Protein AF-A0AAN7TLT4-F1 (afdb_monomer_lite)

Foldseek 3Di:
DVVVVVVVVVVVVVVVVVVVVVVPDDDDDPVRVVVVCVVVVVVCVVVVVVVVVVVVVVVDDDDPPPPPPVVVVVVVPPD

pLDDT: mean 73.23, std 17.48, range 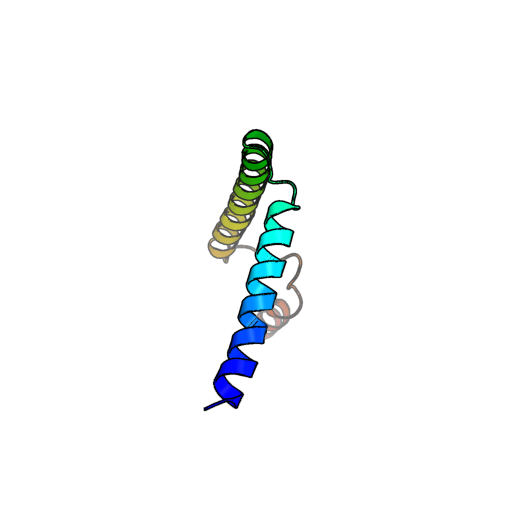[39.56, 95.19]

Organism: NCBI:txid1508187

Secondary structure (DSSP, 8-state):
-HHHHHHHHHHHHHHHHHHHHHHHS-PPPHHHHHHHHHHHHHHHHHHHHHHHHHHH-TTS---TT-TTTHHHHHHHS--

Structure (mmCIF, N/CA/C/O backbone):
data_AF-A0AAN7TLT4-F1
#
_entry.id   AF-A0AAN7TLT4-F1
#
loop_
_atom_site.group_PDB
_atom_site.id
_atom_site.type_symbol
_atom_site.label_atom_id
_atom_site.label_alt_id
_atom_site.label_comp_id
_atom_site.label_asym_id
_atom_site.label_entity_id
_atom_site.label_seq_id
_atom_site.pdbx_PDB_ins_code
_atom_site.Cartn_x
_atom_site.Cartn_y
_atom_site.Cartn_z
_atom_site.occupancy
_atom_site.B_iso_or_equiv
_atom_site.auth_seq_id
_atom_site.auth_comp_id
_atom_site.auth_asym_id
_atom_site.auth_atom_id
_atom_site.pdbx_PDB_model_num
ATOM 1 N N . MET A 1 1 ? -0.658 -16.582 42.487 1.00 54.66 1 MET A N 1
ATOM 2 C CA . MET A 1 1 ? -1.934 -16.347 41.772 1.00 54.66 1 MET A CA 1
ATOM 3 C C . MET A 1 1 ? -2.225 -14.850 41.593 1.00 54.66 1 MET A C 1
ATOM 5 O O . MET A 1 1 ? -2.885 -14.512 40.622 1.00 54.66 1 MET A O 1
ATOM 9 N N . ASP A 1 2 ? -1.684 -13.955 42.433 1.00 60.72 2 ASP A N 1
ATOM 10 C CA . ASP A 1 2 ? -1.806 -12.489 42.267 1.00 60.72 2 ASP A CA 1
ATOM 11 C C . ASP A 1 2 ? -0.926 -11.872 41.167 1.00 60.72 2 ASP A C 1
ATOM 13 O O . ASP A 1 2 ? -1.402 -11.045 40.399 1.00 60.72 2 ASP A O 1
ATOM 17 N N . GLN A 1 3 ? 0.309 -12.348 40.982 1.00 61.09 3 GLN A N 1
ATOM 18 C CA . GLN A 1 3 ? 1.212 -11.837 39.934 1.00 61.09 3 GLN A CA 1
ATOM 19 C C . GLN A 1 3 ? 0.666 -12.011 38.503 1.00 61.09 3 GLN A C 1
ATOM 21 O O . GLN A 1 3 ? 0.927 -11.195 37.624 1.00 61.09 3 GLN A O 1
ATOM 26 N N . ALA A 1 4 ? -0.151 -13.043 38.265 1.00 64.75 4 ALA A N 1
ATOM 27 C CA . ALA A 1 4 ? -0.796 -13.256 36.971 1.00 64.75 4 ALA A CA 1
ATOM 28 C C . ALA A 1 4 ? -1.918 -12.239 36.692 1.00 64.75 4 ALA A C 1
ATOM 30 O O . ALA A 1 4 ? -2.162 -11.913 35.534 1.00 64.75 4 ALA A O 1
ATOM 31 N N . LYS A 1 5 ? -2.596 -11.728 37.733 1.00 64.25 5 LYS A N 1
ATOM 32 C CA . LYS A 1 5 ? -3.640 -10.700 37.594 1.00 64.25 5 LYS A CA 1
ATOM 33 C C . LYS A 1 5 ? -3.034 -9.332 37.299 1.00 64.25 5 LYS A C 1
ATOM 35 O O . LYS A 1 5 ? -3.539 -8.643 36.422 1.00 64.25 5 LYS A O 1
ATOM 40 N N . GLU A 1 6 ? -1.925 -8.999 37.953 1.00 64.75 6 GLU A N 1
ATOM 41 C CA . GLU A 1 6 ? -1.198 -7.741 37.735 1.00 64.75 6 GLU A CA 1
ATOM 42 C C . GLU A 1 6 ? -0.603 -7.674 36.315 1.00 64.75 6 GLU A C 1
ATOM 44 O O . GLU A 1 6 ? -0.759 -6.678 35.607 1.00 64.75 6 GLU A O 1
ATOM 49 N N . LEU A 1 7 ? -0.042 -8.790 35.826 1.00 64.62 7 LEU A N 1
ATOM 50 C CA . LEU A 1 7 ? 0.453 -8.899 34.449 1.00 64.62 7 LEU A CA 1
ATOM 51 C C . LEU A 1 7 ? -0.674 -8.892 33.398 1.00 64.62 7 LEU A C 1
ATOM 53 O O . LEU A 1 7 ? -0.438 -8.491 32.263 1.00 64.62 7 LEU A O 1
ATOM 57 N N . LEU A 1 8 ? -1.896 -9.312 33.753 1.00 67.69 8 LEU A N 1
ATOM 58 C CA . LEU A 1 8 ? -3.090 -9.245 32.894 1.00 67.69 8 LEU A CA 1
ATOM 59 C C . LEU A 1 8 ? -3.760 -7.864 32.891 1.00 67.69 8 LEU A C 1
ATOM 61 O O . LEU A 1 8 ? -4.504 -7.547 31.959 1.00 67.69 8 LEU A O 1
ATOM 65 N N . GLU A 1 9 ? -3.510 -7.032 33.900 1.00 69.56 9 GLU A N 1
ATOM 66 C CA . GLU A 1 9 ? -4.085 -5.690 33.984 1.00 69.56 9 GLU A CA 1
ATOM 67 C C . GLU A 1 9 ? -3.391 -4.713 33.023 1.00 69.56 9 GLU A C 1
ATOM 69 O O . GLU A 1 9 ? -4.062 -3.937 32.338 1.00 69.56 9 GLU A O 1
ATOM 74 N N . MET A 1 10 ? -2.071 -4.852 32.864 1.00 74.25 10 MET A N 1
ATOM 75 C CA . MET A 1 10 ? -1.250 -4.106 31.900 1.00 74.25 10 MET A CA 1
ATOM 76 C C . MET A 1 10 ? -1.764 -4.191 30.444 1.00 74.25 10 MET A C 1
ATOM 78 O O . MET A 1 10 ? -2.061 -3.151 29.852 1.00 74.25 10 MET A O 1
ATOM 82 N N . PRO A 1 11 ? -1.976 -5.383 29.844 1.00 78.50 11 PRO A N 1
ATOM 83 C CA . PRO A 1 11 ? -2.525 -5.499 28.495 1.00 78.50 11 PRO A CA 1
ATOM 84 C C . PRO A 1 11 ? -3.987 -5.044 28.420 1.00 78.50 11 PRO A C 1
ATOM 86 O O . PRO A 1 11 ? -4.425 -4.575 27.370 1.00 78.50 11 PRO A O 1
ATOM 89 N N . ARG A 1 12 ? -4.758 -5.125 29.515 1.00 79.75 12 ARG A N 1
ATOM 90 C CA . ARG A 1 12 ? -6.133 -4.600 29.554 1.00 79.75 12 ARG A CA 1
ATOM 91 C C . ARG A 1 12 ? -6.168 -3.078 29.464 1.00 79.75 12 ARG A C 1
ATOM 93 O O . ARG A 1 12 ? -6.992 -2.547 28.716 1.00 79.75 12 ARG A O 1
ATOM 100 N N . ALA A 1 13 ? -5.292 -2.396 30.198 1.00 82.88 13 ALA A N 1
ATOM 101 C CA . ALA A 1 13 ? -5.122 -0.951 30.102 1.00 82.88 13 ALA A CA 1
ATOM 102 C C . ALA A 1 13 ? -4.649 -0.562 28.693 1.00 82.88 13 ALA A C 1
ATOM 104 O O . ALA A 1 13 ? -5.308 0.233 28.028 1.00 82.88 13 ALA A O 1
ATOM 105 N N . PHE A 1 14 ? -3.638 -1.255 28.161 1.00 83.38 14 PHE A N 1
ATOM 106 C CA . PHE A 1 14 ? -3.111 -1.013 26.813 1.00 83.38 14 PHE A CA 1
ATOM 107 C C . PHE A 1 14 ? -4.161 -1.182 25.703 1.00 83.38 14 PHE A C 1
ATOM 109 O O . PHE A 1 14 ? -4.220 -0.391 24.763 1.00 83.38 14 PHE A O 1
ATOM 116 N N . LEU A 1 15 ? -5.037 -2.187 25.807 1.00 85.44 15 LEU A N 1
ATOM 117 C CA . LEU A 1 15 ? -6.154 -2.375 24.874 1.00 85.44 15 LEU A CA 1
ATOM 118 C C . LEU A 1 15 ? -7.210 -1.272 25.007 1.00 85.44 15 LEU A C 1
ATOM 120 O O . LEU A 1 15 ? -7.804 -0.865 24.005 1.00 85.44 15 LEU A O 1
ATOM 124 N N . LYS A 1 16 ? -7.466 -0.793 26.227 1.00 87.12 16 LYS A N 1
ATOM 125 C CA . LYS A 1 16 ? -8.411 0.300 26.487 1.00 87.12 16 LYS A CA 1
ATOM 126 C C . LYS A 1 16 ? -7.894 1.621 25.910 1.00 87.12 16 LYS A C 1
ATOM 128 O O . LYS A 1 16 ? -8.654 2.311 25.227 1.00 87.12 16 LYS A O 1
ATOM 133 N N . ASP A 1 17 ? -6.612 1.914 26.100 1.00 87.00 17 ASP A N 1
ATOM 134 C CA . ASP A 1 17 ? -5.941 3.081 25.523 1.00 87.00 17 ASP A CA 1
ATOM 135 C C . ASP A 1 17 ? -5.811 2.962 23.998 1.00 87.00 17 ASP A C 1
ATOM 137 O O . ASP A 1 17 ? -6.143 3.898 23.268 1.00 87.00 17 ASP A O 1
ATOM 141 N N . GLY A 1 18 ? -5.475 1.776 23.482 1.00 89.25 18 GLY A N 1
ATOM 142 C CA . GLY A 1 18 ? -5.438 1.495 22.044 1.00 89.25 18 GLY A CA 1
ATOM 143 C C . GLY A 1 18 ? -6.797 1.680 21.359 1.00 89.25 18 GLY A C 1
ATOM 144 O O . GLY A 1 18 ? -6.875 2.201 20.244 1.00 89.25 18 GLY A O 1
ATOM 145 N N . ARG A 1 19 ? -7.902 1.333 22.033 1.00 87.44 19 ARG A N 1
ATOM 146 C CA . ARG A 1 19 ? -9.259 1.594 21.520 1.00 87.44 19 ARG A CA 1
ATOM 147 C C . ARG A 1 19 ? -9.614 3.078 21.502 1.00 87.44 19 ARG A C 1
ATOM 149 O O . ARG A 1 19 ? -10.258 3.523 20.547 1.00 87.44 19 ARG A O 1
ATOM 156 N N . GLN A 1 20 ? -9.205 3.846 22.514 1.00 88.88 20 GLN A N 1
ATOM 157 C CA . GLN A 1 20 ? -9.374 5.302 22.478 1.00 88.88 20 GLN A CA 1
ATOM 158 C C . GLN A 1 20 ? -8.552 5.923 21.350 1.00 88.88 20 GLN A C 1
ATOM 160 O O . GLN A 1 20 ? -9.073 6.764 20.620 1.00 88.88 20 GLN A O 1
ATOM 165 N N . PHE A 1 21 ? -7.320 5.457 21.146 1.00 90.94 21 PHE A N 1
ATOM 166 C CA . PHE A 1 21 ? -6.45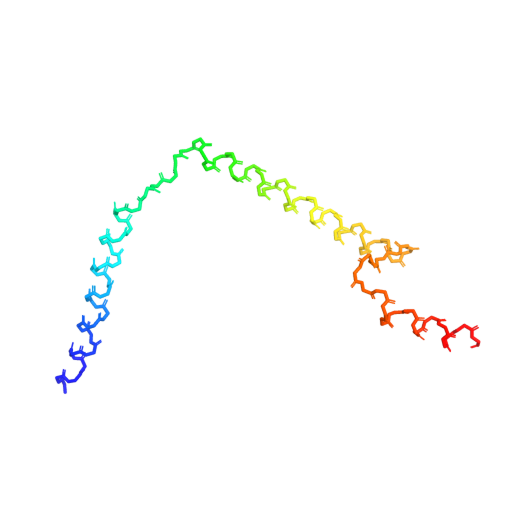7 5.919 20.065 1.00 90.94 21 PHE A CA 1
ATOM 167 C C . PHE A 1 21 ? -7.088 5.695 18.684 1.00 90.94 21 PHE A C 1
ATOM 169 O O . PHE A 1 21 ? -7.278 6.655 17.941 1.00 90.94 21 PHE A O 1
ATOM 176 N N . ILE A 1 22 ? -7.534 4.471 18.372 1.00 87.62 22 ILE A N 1
ATOM 177 C CA . ILE A 1 22 ? -8.179 4.164 17.079 1.00 87.62 22 ILE A CA 1
ATOM 178 C C . ILE A 1 22 ? -9.461 4.979 16.860 1.00 87.62 22 ILE A C 1
ATOM 180 O O . ILE A 1 22 ? -9.803 5.301 15.722 1.00 87.62 22 ILE A O 1
ATOM 184 N N . THR A 1 23 ? -10.173 5.328 17.933 1.00 86.12 23 THR A N 1
ATOM 185 C CA . THR A 1 23 ? -11.373 6.176 17.855 1.00 86.12 23 THR A CA 1
ATOM 186 C C . THR A 1 23 ? -11.032 7.640 17.559 1.00 86.12 23 THR A C 1
ATOM 188 O O . THR A 1 23 ? -11.844 8.344 16.965 1.00 86.12 23 THR A O 1
ATOM 191 N N . ARG A 1 24 ? -9.840 8.106 17.952 1.00 90.75 24 ARG A N 1
ATOM 192 C CA . ARG A 1 24 ? -9.339 9.464 17.675 1.00 90.75 24 ARG A CA 1
ATOM 193 C C . ARG A 1 24 ? -8.654 9.590 16.313 1.00 90.75 24 ARG A C 1
ATOM 195 O O . ARG A 1 24 ? -8.509 10.706 15.826 1.00 90.75 24 ARG A O 1
ATOM 202 N N . CYS A 1 25 ? -8.234 8.484 15.701 1.00 86.94 25 CYS A N 1
ATOM 203 C CA . CYS A 1 25 ? -7.676 8.493 14.354 1.00 86.94 25 CYS A CA 1
ATOM 204 C C . CYS A 1 25 ? -8.741 8.882 13.319 1.00 86.94 25 CYS A C 1
ATOM 206 O O . CYS A 1 25 ? -9.851 8.346 13.319 1.00 86.94 25 CYS A O 1
ATOM 208 N N . SER A 1 26 ? -8.375 9.765 12.389 1.00 87.12 26 SER A N 1
ATOM 209 C CA . SER A 1 26 ? -9.218 10.071 11.233 1.00 87.12 26 SER A CA 1
ATOM 210 C C . SER A 1 26 ? -9.209 8.871 10.285 1.00 87.12 26 SER A C 1
ATOM 212 O O . SER A 1 26 ? -8.154 8.489 9.774 1.00 87.12 26 SER A O 1
ATOM 214 N N . LYS A 1 27 ? -10.362 8.220 10.100 1.00 88.19 27 LYS A N 1
ATOM 215 C CA . LYS A 1 27 ? -10.469 7.066 9.200 1.00 88.19 27 LYS A CA 1
ATOM 216 C C . LYS A 1 27 ? -10.556 7.568 7.760 1.00 88.19 27 LYS A C 1
ATOM 218 O O . LYS A 1 27 ? -11.382 8.440 7.502 1.00 88.19 27 LYS A O 1
ATOM 223 N N . PRO A 1 28 ? -9.741 7.025 6.840 1.00 84.44 28 PRO A N 1
ATOM 224 C CA . PRO A 1 28 ? -9.763 7.453 5.452 1.00 84.44 28 PRO A CA 1
ATOM 225 C C . PRO A 1 28 ? -11.134 7.167 4.847 1.00 84.44 28 PRO A C 1
ATOM 227 O O . PRO A 1 28 ? -11.705 6.087 5.042 1.00 84.44 28 PRO A O 1
ATOM 230 N N . ASP A 1 29 ? -11.657 8.142 4.115 1.00 92.44 29 ASP A N 1
ATOM 231 C CA . ASP A 1 29 ? -12.966 8.021 3.495 1.00 92.44 29 ASP A CA 1
ATOM 232 C C . ASP A 1 29 ? -12.916 7.077 2.281 1.00 92.44 29 ASP A C 1
ATOM 234 O O . ASP A 1 29 ? -11.847 6.784 1.727 1.00 92.44 29 ASP A O 1
ATOM 238 N N . ARG A 1 30 ? -14.074 6.602 1.802 1.00 90.12 30 ARG A N 1
ATOM 239 C CA . ARG A 1 30 ? -14.115 5.595 0.714 1.00 90.12 30 ARG A CA 1
ATOM 240 C C . ARG A 1 30 ? -13.415 6.082 -0.558 1.00 90.12 30 ARG A C 1
ATOM 242 O O . ARG A 1 30 ? -12.784 5.296 -1.260 1.00 90.12 30 ARG A O 1
ATOM 249 N N . ARG A 1 31 ? -13.508 7.382 -0.853 1.00 91.75 31 ARG A N 1
ATOM 250 C CA . ARG A 1 31 ? -12.860 7.995 -2.025 1.00 91.75 31 ARG A CA 1
ATOM 251 C C . ARG A 1 31 ? -11.342 8.096 -1.877 1.00 91.75 31 ARG A C 1
ATOM 253 O O . ARG A 1 31 ? -10.639 7.894 -2.862 1.00 91.75 31 ARG A O 1
ATOM 260 N N . GLU A 1 32 ? -10.834 8.387 -0.681 1.00 91.50 32 GLU A N 1
ATOM 261 C CA . GLU A 1 32 ? -9.388 8.429 -0.424 1.00 91.50 32 GLU A CA 1
ATOM 262 C C . GLU A 1 32 ? -8.787 7.031 -0.495 1.00 91.50 32 GLU A C 1
ATOM 264 O O . GLU A 1 32 ? -7.778 6.831 -1.171 1.00 91.50 32 GLU A O 1
ATOM 269 N N . PHE A 1 33 ? -9.460 6.042 0.099 1.00 92.44 33 PHE A N 1
ATOM 270 C CA . PHE A 1 33 ? -9.018 4.653 0.029 1.00 92.44 33 PHE A CA 1
ATOM 271 C C . PHE A 1 33 ? -8.947 4.143 -1.417 1.00 92.44 33 PHE A C 1
ATOM 273 O O . PHE A 1 33 ? -7.979 3.484 -1.798 1.00 92.44 33 PHE A O 1
ATOM 280 N N . LEU A 1 34 ? -9.930 4.491 -2.256 1.00 93.62 34 LEU A N 1
ATOM 281 C CA . LEU A 1 34 ? -9.922 4.136 -3.679 1.00 93.62 34 LEU A CA 1
ATOM 282 C C . LEU A 1 34 ? -8.761 4.787 -4.441 1.00 93.62 34 LEU A C 1
ATOM 284 O O . LEU A 1 34 ? -8.100 4.110 -5.220 1.00 93.62 34 LEU A O 1
ATOM 288 N N . ARG A 1 35 ? -8.452 6.064 -4.190 1.00 93.12 35 ARG A N 1
ATOM 289 C CA . ARG A 1 35 ? -7.312 6.737 -4.841 1.00 93.12 35 ARG A CA 1
ATOM 290 C C . ARG A 1 35 ? -5.969 6.134 -4.429 1.00 93.12 35 ARG A C 1
ATOM 292 O O . ARG A 1 35 ? -5.110 5.914 -5.277 1.00 93.12 35 ARG A O 1
ATOM 299 N N . ILE A 1 36 ? -5.801 5.839 -3.141 1.00 93.88 36 ILE A N 1
ATOM 300 C CA . ILE A 1 36 ? -4.565 5.250 -2.610 1.00 93.88 36 ILE A CA 1
ATOM 301 C C . ILE A 1 36 ? -4.392 3.821 -3.133 1.00 93.88 36 ILE A C 1
ATOM 303 O O . ILE A 1 36 ? -3.325 3.476 -3.631 1.00 93.88 36 ILE A O 1
ATOM 307 N N . SER A 1 37 ? -5.442 2.999 -3.077 1.00 94.25 37 SER A N 1
ATOM 308 C CA . SER A 1 37 ? -5.390 1.619 -3.581 1.00 94.25 37 SER A CA 1
ATOM 309 C C . SER A 1 37 ? -5.150 1.548 -5.090 1.00 94.25 37 SER A C 1
ATOM 311 O O . SER A 1 37 ? -4.427 0.662 -5.534 1.00 94.25 37 SER A O 1
ATOM 313 N N . GLN A 1 38 ? -5.667 2.500 -5.873 1.00 94.12 38 GLN A N 1
ATOM 314 C CA . GLN A 1 38 ? -5.350 2.618 -7.299 1.00 94.12 38 GLN A CA 1
ATOM 315 C C . GLN A 1 38 ? -3.871 2.943 -7.533 1.00 94.12 38 GLN A C 1
ATOM 317 O O . GLN A 1 38 ? -3.222 2.273 -8.335 1.00 94.12 38 GLN A O 1
ATOM 322 N N . ALA A 1 39 ? -3.316 3.918 -6.806 1.00 95.19 39 ALA A N 1
ATOM 323 C CA . ALA A 1 39 ? -1.903 4.279 -6.921 1.00 95.19 39 ALA A CA 1
ATOM 324 C C . ALA A 1 39 ? -0.976 3.119 -6.512 1.00 95.19 39 ALA A C 1
ATOM 326 O O . ALA A 1 39 ? -0.032 2.790 -7.231 1.00 95.19 39 ALA A O 1
ATOM 327 N N . VAL A 1 40 ? -1.280 2.450 -5.396 1.00 95.06 40 VAL A N 1
ATOM 328 C CA 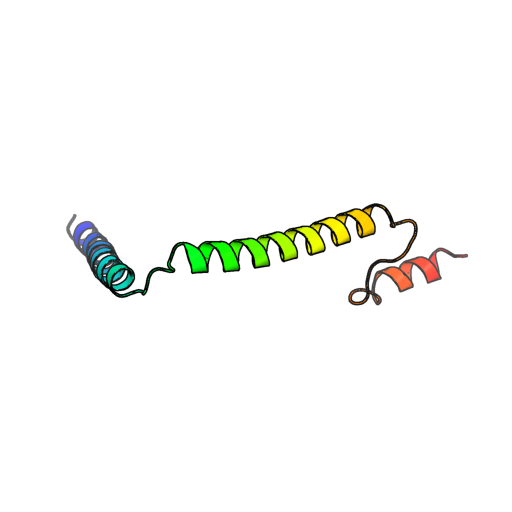. VAL A 1 40 ? -0.523 1.284 -4.912 1.00 95.06 40 VAL A CA 1
ATOM 329 C C . VAL A 1 40 ? -0.666 0.097 -5.867 1.00 95.06 40 VAL A C 1
ATOM 331 O O . VAL A 1 40 ? 0.324 -0.567 -6.164 1.00 95.06 40 VAL A O 1
ATOM 334 N N . GLY A 1 41 ? -1.866 -0.146 -6.399 1.00 95.00 41 GLY A N 1
ATOM 335 C CA . GLY A 1 41 ? -2.116 -1.207 -7.376 1.00 95.00 41 GLY A CA 1
ATOM 336 C C . GLY A 1 41 ? -1.330 -1.004 -8.670 1.00 95.00 41 GLY A C 1
ATOM 337 O O . GLY A 1 41 ? -0.743 -1.952 -9.186 1.00 95.00 41 GLY A O 1
ATOM 338 N N . MET A 1 42 ? -1.244 0.237 -9.156 1.00 94.31 42 MET A N 1
ATOM 339 C CA . MET A 1 42 ? -0.469 0.562 -10.354 1.00 94.31 42 MET A CA 1
ATOM 340 C C . MET A 1 42 ? 1.043 0.446 -10.110 1.00 94.31 42 MET A C 1
ATOM 342 O O . MET A 1 42 ? 1.752 -0.107 -10.947 1.00 94.31 42 MET A O 1
ATOM 346 N N . GLY A 1 43 ? 1.532 0.873 -8.941 1.00 90.94 43 GLY A N 1
ATOM 347 C CA . GLY A 1 43 ? 2.930 0.683 -8.541 1.00 90.94 43 GLY A CA 1
ATOM 348 C C . GLY A 1 43 ? 3.318 -0.793 -8.402 1.00 90.94 43 GLY A C 1
ATOM 349 O O . GLY A 1 43 ? 4.364 -1.202 -8.901 1.00 90.94 43 GLY A O 1
ATOM 350 N N . PHE A 1 44 ? 2.456 -1.615 -7.795 1.00 92.94 44 PHE A N 1
ATOM 351 C CA . PHE A 1 44 ? 2.681 -3.058 -7.675 1.00 92.94 44 PHE A CA 1
ATOM 352 C C . PHE A 1 44 ? 2.694 -3.751 -9.041 1.00 92.94 44 PHE A C 1
ATOM 354 O O . PHE A 1 44 ? 3.543 -4.606 -9.286 1.00 92.94 44 PHE A O 1
ATOM 361 N N . LEU A 1 45 ? 1.806 -3.343 -9.953 1.00 93.06 45 LEU A N 1
ATOM 362 C CA . LEU A 1 45 ? 1.789 -3.853 -11.322 1.00 93.06 45 LEU A CA 1
ATOM 363 C C . LEU A 1 45 ? 3.103 -3.532 -12.048 1.00 93.06 45 LEU A C 1
ATOM 365 O O . LEU A 1 45 ? 3.694 -4.422 -12.648 1.00 93.06 45 LEU A O 1
ATOM 369 N N . ILE A 1 46 ? 3.589 -2.290 -11.961 1.00 90.00 46 ILE A N 1
ATOM 370 C CA . ILE A 1 46 ? 4.833 -1.865 -12.618 1.00 90.00 46 ILE A CA 1
ATOM 371 C C . ILE A 1 46 ? 6.038 -2.613 -12.033 1.00 90.00 46 ILE A C 1
ATOM 373 O O . ILE A 1 46 ? 6.817 -3.182 -12.792 1.00 90.00 46 ILE A O 1
ATOM 377 N N . MET A 1 47 ? 6.164 -2.694 -10.704 1.00 84.62 47 MET A N 1
ATOM 378 C CA . MET A 1 47 ? 7.263 -3.428 -10.056 1.00 84.62 47 MET A CA 1
ATOM 379 C C . MET A 1 47 ? 7.214 -4.933 -10.361 1.00 84.62 47 MET A C 1
ATOM 381 O O . MET A 1 47 ? 8.251 -5.552 -10.596 1.00 84.62 47 MET A O 1
ATOM 385 N N . GLY A 1 48 ? 6.014 -5.518 -10.418 1.00 82.50 48 GLY A N 1
ATOM 386 C CA . GLY A 1 48 ? 5.814 -6.925 -10.763 1.00 82.50 48 GLY A CA 1
ATOM 387 C C . GLY A 1 48 ? 6.117 -7.237 -12.230 1.00 82.50 48 GLY A C 1
ATOM 388 O O . GLY A 1 48 ? 6.780 -8.233 -12.520 1.00 82.50 48 GLY A O 1
ATOM 389 N N . VAL A 1 49 ? 5.683 -6.376 -13.157 1.00 85.19 49 VAL A N 1
ATOM 390 C CA . VAL A 1 49 ? 5.958 -6.524 -14.595 1.00 85.19 49 VAL A CA 1
ATOM 391 C C . VAL A 1 49 ? 7.442 -6.330 -14.876 1.00 85.19 49 VAL A C 1
ATOM 393 O O . VAL A 1 49 ? 8.017 -7.153 -15.582 1.00 85.19 49 VAL A O 1
ATOM 396 N N . ILE A 1 50 ? 8.085 -5.318 -14.282 1.00 81.19 50 ILE A N 1
ATOM 397 C CA . ILE A 1 50 ? 9.537 -5.136 -14.398 1.00 81.19 50 ILE A CA 1
ATOM 398 C C . ILE A 1 50 ? 10.240 -6.397 -13.892 1.00 81.19 50 ILE A C 1
ATOM 400 O O . ILE A 1 50 ? 10.989 -6.994 -14.651 1.00 81.19 50 ILE A O 1
ATOM 404 N N . GLY A 1 51 ? 9.924 -6.895 -12.692 1.00 74.38 51 GLY A N 1
ATOM 405 C CA . GLY A 1 51 ? 10.528 -8.125 -12.162 1.00 74.38 51 GLY A CA 1
ATOM 406 C C . GLY A 1 51 ? 10.322 -9.373 -13.040 1.00 74.38 51 GLY A C 1
ATOM 407 O O . GLY A 1 51 ? 11.222 -10.208 -13.141 1.00 74.38 51 GLY A O 1
ATOM 408 N N . TYR A 1 52 ? 9.171 -9.502 -13.710 1.00 77.31 52 TYR A N 1
ATOM 409 C CA . TYR A 1 52 ? 8.908 -10.598 -14.650 1.00 77.31 52 TYR A CA 1
ATOM 410 C C . TYR A 1 52 ? 9.735 -10.467 -15.935 1.00 77.31 52 TYR A C 1
ATOM 412 O O . TYR A 1 52 ? 10.368 -11.434 -16.356 1.00 77.31 52 TYR A O 1
ATOM 420 N N . ILE A 1 53 ? 9.795 -9.268 -16.519 1.00 70.69 53 ILE A N 1
ATOM 421 C CA . ILE A 1 53 ? 10.598 -8.989 -17.716 1.00 70.69 53 ILE A CA 1
ATOM 422 C C . ILE A 1 53 ? 12.088 -9.160 -17.423 1.00 70.69 53 ILE A C 1
ATOM 424 O O . ILE A 1 53 ? 12.775 -9.796 -18.199 1.00 70.69 53 ILE A O 1
ATOM 428 N N . VAL A 1 54 ? 12.571 -8.695 -16.276 1.00 67.44 54 VAL A N 1
ATOM 429 C CA . VAL A 1 54 ? 13.941 -8.876 -15.767 1.00 67.44 54 VAL A CA 1
ATOM 430 C C . VAL A 1 54 ? 14.339 -10.349 -15.661 1.00 67.44 54 VAL A C 1
ATOM 432 O O . VAL A 1 54 ? 15.439 -10.751 -16.039 1.00 67.44 54 VAL A O 1
ATOM 435 N N . LYS A 1 55 ? 13.423 -11.180 -15.164 1.00 62.47 55 LYS A N 1
ATOM 436 C CA . LYS A 1 55 ? 13.659 -12.613 -14.995 1.00 62.47 55 LYS A CA 1
ATOM 437 C C . LYS A 1 55 ? 13.600 -13.382 -16.315 1.00 62.47 55 LYS A C 1
ATOM 439 O O . LYS A 1 55 ? 14.292 -14.386 -16.455 1.00 62.47 55 LYS A O 1
ATOM 444 N N . LEU A 1 56 ? 12.803 -12.916 -17.276 1.00 61.38 56 LEU A N 1
ATOM 445 C CA . LEU A 1 56 ? 12.763 -13.469 -18.633 1.00 61.38 56 LEU A CA 1
ATOM 446 C C . LEU A 1 56 ? 13.927 -12.964 -19.503 1.00 61.38 56 LEU A C 1
ATOM 448 O O . LEU A 1 56 ? 14.522 -13.739 -20.244 1.00 61.38 56 LEU A O 1
ATOM 452 N N . SER A 1 57 ? 14.320 -11.703 -19.344 1.00 53.25 57 SER A N 1
ATOM 453 C CA . SER A 1 57 ? 15.498 -11.065 -19.931 1.00 53.25 57 SER A CA 1
ATOM 454 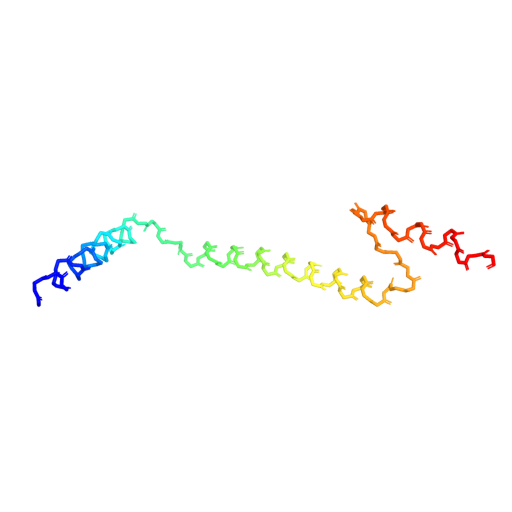C C . SER A 1 57 ? 16.763 -11.327 -19.107 1.00 53.25 57 SER A C 1
ATOM 456 O O . SER A 1 57 ? 17.657 -10.508 -19.064 1.00 53.25 57 SER A O 1
ATOM 458 N N . THR A 1 58 ? 16.960 -12.524 -18.554 1.00 52.28 58 THR A N 1
ATOM 459 C CA . THR A 1 58 ? 18.339 -13.043 -18.370 1.00 52.28 58 THR A CA 1
ATOM 460 C C . THR A 1 58 ? 18.927 -13.537 -19.712 1.00 52.28 58 THR A C 1
ATOM 462 O O . THR A 1 58 ? 19.951 -14.208 -19.764 1.00 52.28 58 THR A O 1
ATOM 465 N N . CYS A 1 59 ? 18.323 -13.102 -20.826 1.00 46.62 59 CYS A N 1
ATOM 466 C CA . CYS A 1 59 ? 19.026 -12.787 -22.068 1.00 46.62 59 CYS A CA 1
ATOM 467 C C . CYS A 1 59 ? 19.494 -11.315 -22.193 1.00 46.62 59 CYS A C 1
ATOM 469 O O . CYS A 1 59 ? 20.325 -11.071 -23.053 1.00 46.62 59 CYS A O 1
ATOM 471 N N . ASP A 1 60 ? 19.042 -10.352 -21.377 1.00 47.09 60 ASP A N 1
ATOM 472 C CA . ASP A 1 60 ? 19.624 -8.999 -21.302 1.00 47.09 60 ASP A CA 1
ATOM 473 C C . ASP A 1 60 ? 19.314 -8.240 -19.981 1.00 47.09 60 ASP A C 1
ATOM 475 O O . ASP A 1 60 ? 18.203 -7.773 -19.734 1.00 47.09 60 ASP A O 1
ATOM 479 N N . ALA A 1 61 ? 20.359 -8.117 -19.157 1.00 45.81 61 ALA A N 1
ATOM 480 C CA . ALA A 1 61 ? 20.649 -7.025 -18.222 1.00 45.81 61 ALA A CA 1
ATOM 481 C C . ALA A 1 61 ? 19.606 -6.606 -17.156 1.00 45.81 61 ALA A C 1
ATOM 483 O O . ALA A 1 61 ? 18.716 -5.784 -17.362 1.00 45.81 61 ALA A O 1
ATOM 484 N N . VAL A 1 62 ? 19.903 -7.019 -15.922 1.00 47.91 62 VAL A N 1
ATOM 485 C CA . VAL A 1 62 ? 19.493 -6.387 -14.654 1.00 47.91 62 VAL A CA 1
ATOM 486 C C . VAL A 1 62 ? 20.770 -6.136 -13.865 1.00 47.91 62 VAL A C 1
ATOM 488 O O . VAL A 1 62 ? 21.578 -7.044 -13.736 1.00 47.91 62 VAL A O 1
ATOM 491 N N . GLU A 1 63 ? 21.107 -4.947 -13.368 1.00 53.69 63 GLU A N 1
ATOM 492 C CA . GLU A 1 63 ? 20.291 -3.845 -12.863 1.00 53.69 63 GLU A CA 1
ATOM 493 C C . GLU A 1 63 ? 21.147 -2.572 -12.766 1.00 53.69 63 GLU A C 1
ATOM 495 O O . GLU A 1 63 ? 22.336 -2.652 -12.452 1.00 53.69 63 GLU A O 1
ATOM 500 N N . LEU A 1 64 ? 20.519 -1.398 -12.844 1.00 55.03 64 LEU A N 1
ATOM 501 C CA . LEU A 1 64 ? 21.069 -0.098 -12.432 1.00 55.03 64 LEU A CA 1
ATOM 502 C C . LEU A 1 64 ? 21.279 0.022 -10.897 1.00 55.03 64 LEU A C 1
ATOM 504 O O . LEU A 1 64 ? 21.254 1.119 -10.350 1.00 55.03 64 LEU A O 1
ATOM 508 N N . SER A 1 65 ? 21.469 -1.071 -10.152 1.00 49.62 65 SER A N 1
ATOM 509 C CA . SER A 1 65 ? 21.814 -1.014 -8.716 1.00 49.62 65 SER A CA 1
ATOM 510 C C . SER A 1 65 ? 22.651 -2.193 -8.193 1.00 49.62 65 SER A C 1
ATOM 512 O O . SER A 1 65 ? 23.001 -2.208 -7.017 1.00 49.62 65 SER A O 1
ATOM 514 N N . GLY A 1 66 ? 23.074 -3.133 -9.052 1.00 45.34 66 GLY A N 1
ATOM 515 C CA . GLY A 1 66 ? 23.808 -4.343 -8.638 1.00 45.34 66 GLY A CA 1
ATOM 516 C C . GLY A 1 66 ? 25.089 -4.656 -9.423 1.00 45.34 66 GLY A C 1
ATOM 517 O O . GLY A 1 66 ? 25.548 -5.793 -9.399 1.00 45.34 66 GLY A O 1
ATOM 518 N N . VAL A 1 67 ? 25.677 -3.691 -10.137 1.00 51.34 67 VAL A N 1
ATOM 519 C CA . VAL A 1 67 ? 26.716 -3.932 -11.170 1.00 51.34 67 VAL A CA 1
ATOM 520 C C . VAL A 1 67 ? 28.079 -4.428 -10.637 1.00 51.34 67 VAL A C 1
ATOM 522 O O . VAL A 1 67 ? 28.924 -4.823 -11.430 1.00 51.34 67 VAL A O 1
ATOM 525 N N . HIS A 1 68 ? 28.332 -4.502 -9.325 1.00 47.25 68 HIS A N 1
ATOM 526 C CA . HIS A 1 68 ? 29.674 -4.886 -8.841 1.00 47.25 68 HIS A CA 1
ATOM 527 C C . HIS A 1 68 ? 29.925 -6.392 -8.620 1.00 47.25 68 HIS A C 1
ATOM 529 O O . HIS A 1 68 ? 31.076 -6.810 -8.717 1.00 47.25 68 HIS A O 1
ATOM 535 N N . ILE A 1 69 ? 28.909 -7.228 -8.356 1.00 52.28 69 ILE A N 1
ATOM 536 C CA . ILE A 1 69 ? 29.104 -8.682 -8.145 1.00 52.28 69 ILE A CA 1
ATOM 537 C C . ILE A 1 69 ? 29.070 -9.511 -9.456 1.00 52.28 69 ILE A C 1
ATOM 539 O O . ILE A 1 69 ? 29.946 -10.361 -9.625 1.00 52.28 69 ILE A O 1
ATOM 543 N N . PRO A 1 70 ? 28.141 -9.304 -10.415 1.00 53.44 70 PRO A N 1
ATOM 544 C CA . PRO A 1 70 ? 28.040 -10.177 -11.591 1.00 53.44 70 PRO A CA 1
ATOM 545 C C . PRO A 1 70 ? 29.081 -9.889 -12.694 1.00 53.44 70 PRO A C 1
ATOM 547 O O . PRO A 1 70 ? 29.404 -10.794 -13.461 1.00 53.44 70 PRO A O 1
ATOM 550 N N . VAL A 1 71 ? 29.666 -8.680 -12.760 1.00 56.03 71 VAL A N 1
ATOM 551 C CA . VAL A 1 71 ? 30.708 -8.326 -13.757 1.00 56.03 71 VAL A CA 1
ATOM 552 C C . VAL A 1 71 ? 32.019 -9.086 -13.522 1.00 56.03 71 VAL A C 1
ATOM 554 O O . VAL A 1 71 ? 32.657 -9.523 -14.480 1.00 56.03 71 VAL A O 1
ATOM 557 N N . ASN A 1 72 ? 32.403 -9.321 -12.263 1.00 52.81 72 ASN A N 1
ATOM 558 C CA . ASN A 1 72 ? 33.631 -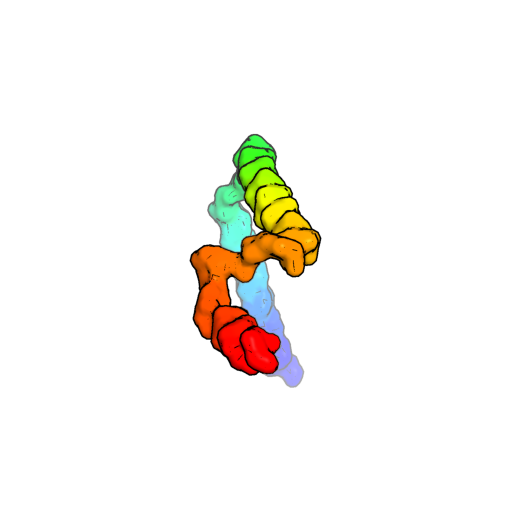10.055 -11.942 1.00 52.81 72 ASN A CA 1
ATOM 559 C C . ASN A 1 72 ? 33.561 -11.539 -12.364 1.00 52.81 72 ASN A C 1
ATOM 561 O O . ASN A 1 72 ? 34.584 -12.129 -12.697 1.00 52.81 72 ASN A O 1
ATOM 565 N N . ASN A 1 73 ? 32.360 -12.134 -12.402 1.00 54.72 73 ASN A N 1
ATOM 566 C CA . ASN A 1 73 ? 32.164 -13.530 -12.812 1.00 54.72 73 ASN A CA 1
ATOM 567 C C . ASN A 1 73 ? 32.150 -13.723 -14.344 1.00 54.72 73 ASN A C 1
ATOM 569 O O . ASN A 1 73 ? 32.483 -14.803 -14.820 1.00 54.72 73 ASN A O 1
ATOM 573 N N . ILE A 1 74 ? 31.808 -12.691 -15.126 1.00 58.84 74 ILE A N 1
ATOM 574 C CA . ILE A 1 74 ? 31.865 -12.733 -16.601 1.00 58.84 74 ILE A CA 1
ATOM 575 C C . ILE A 1 74 ? 33.278 -12.433 -17.131 1.00 58.84 74 ILE A C 1
ATOM 577 O O . ILE A 1 74 ? 33.667 -12.992 -18.152 1.00 58.84 74 ILE A O 1
ATOM 581 N N . LEU A 1 75 ? 34.090 -11.636 -16.423 1.00 55.50 75 LEU A N 1
ATOM 582 C CA . LEU A 1 75 ? 35.484 -11.375 -16.816 1.00 55.50 75 LEU A CA 1
ATOM 583 C C . LEU A 1 75 ? 36.397 -12.605 -16.636 1.00 55.50 75 LEU A C 1
ATOM 585 O O . LEU A 1 75 ? 37.323 -12.799 -17.415 1.00 55.50 75 LEU A O 1
ATOM 589 N N . VAL A 1 76 ? 36.139 -13.438 -15.620 1.00 52.03 76 VAL A N 1
ATOM 590 C CA . VAL A 1 76 ? 36.983 -14.605 -15.293 1.00 52.03 76 VAL A CA 1
ATOM 591 C C . VAL A 1 76 ? 36.566 -15.898 -16.014 1.00 52.03 76 VAL A C 1
ATOM 593 O O . VAL A 1 76 ? 37.358 -16.829 -16.082 1.00 52.03 76 VAL A O 1
ATOM 596 N N . GLY A 1 77 ? 35.348 -15.963 -16.569 1.00 46.34 77 GLY A N 1
ATOM 597 C CA . GLY A 1 77 ? 34.831 -17.121 -17.320 1.00 46.34 77 GLY A CA 1
ATOM 598 C C . GLY A 1 77 ? 34.868 -16.977 -18.847 1.00 46.34 77 GLY A C 1
ATOM 599 O O . GLY A 1 77 ? 34.341 -17.834 -19.549 1.00 46.34 77 GLY A O 1
ATOM 600 N N . GLY A 1 78 ? 35.432 -15.876 -19.355 1.00 49.28 78 GLY A N 1
ATOM 601 C CA . GLY A 1 78 ? 35.593 -15.581 -20.784 1.00 49.28 78 GLY A CA 1
ATOM 602 C C . GLY A 1 78 ? 36.981 -15.918 -21.337 1.00 49.28 78 GLY A C 1
ATOM 603 O O . GLY A 1 78 ? 37.408 -15.285 -22.303 1.00 49.28 78 GLY A O 1
ATOM 604 N N . ALA A 1 79 ? 37.686 -16.856 -20.703 1.00 39.56 79 ALA A N 1
ATOM 605 C CA . ALA A 1 79 ? 38.901 -17.500 -21.195 1.00 39.56 79 ALA A CA 1
ATOM 606 C C . ALA A 1 79 ? 38.740 -19.020 -21.090 1.00 39.56 79 ALA A C 1
ATOM 608 O O . ALA A 1 79 ? 38.162 -19.471 -20.073 1.00 39.56 79 ALA A O 1
#

Radius of gyration: 25.9 Å; chains: 1; bounding box: 53×28×64 Å

InterPro domains:
  IPR001901 Protein translocase complex, SecE/Sec61-gamma subunit [MF_00422] (9-64)
  IPR001901 Protein translocase complex, SecE/Sec61-gamma subunit [PF00584] (13-57)
  IPR008158 Protein translocase SEC61 complex, gamma subunit [TIGR00327] (8-56)
  IPR023391 Protein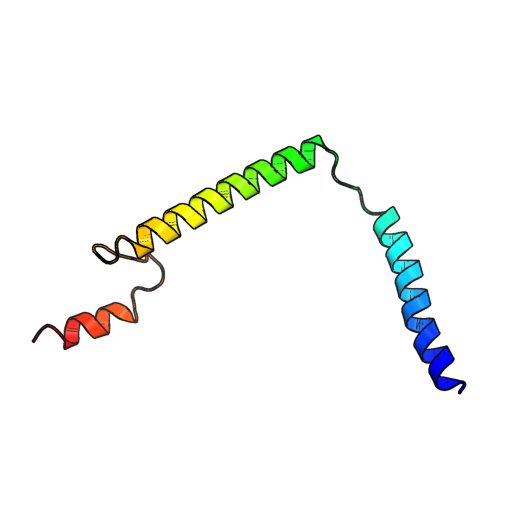 translocase SecE domain superfamily [G3DSA:1.20.5.820] (7-78)
  IPR023391 Protein translocase SecE domain superfamily [SSF103456] (5-57)

Sequence (79 aa):
MDQAKELLEMPRAFLKDGRQFITRCSKPDRREFLRISQAVGMGFLIMGVIGYIVKLSTCDAVELSGVHIPVNNILVGGA